Protein AF-A0A960PUN6-F1 (afdb_monomer)

Nearest PDB structures (foldseek):
  8cbb-assembly1_B  TM=8.849E-01  e=2.108E-09  Enhygromyxa salina
  8cbb-assembly1_A  TM=8.805E-01  e=2.713E-09  Enhygromyxa salina
  8cbb-assembly2_C  TM=8.949E-01  e=4.220E-09  Enhygromyxa salina
  2b81-assembly2_C  TM=8.593E-01  e=2.108E-09  Bacillus cereus
  8cbb-assembly2_D  TM=8.777E-01  e=6.565E-09  Enhygromyxa salina

Radius of gyration: 16.69 Å; Cα contacts (8 Å, |Δi|>4): 282; chains: 1; bounding box: 37×36×50 Å

Secondary structure (DSSP, 8-state):
--EE-S-EEGGGS-HHHHHHHHHHHHHHHTS-EEEEEE--S-HHHHHHHT---TTHHHHHHHHHHHHHHHHH-SEEEEE-SS-EEEEEE-SSPPSSPPPEEEE--SHHHHHHHHTSSEEEEEEE-HHHHHHHHHHHHHHHHHTT--S--EEEEEESS--SHHHHHHT-

pLDDT: mean 95.76, std 3.93, range [70.62, 98.69]

Foldseek 3Di:
DADEPLAAQQQLDDLLVVLQVQQVVLVVVVNRYAHEYELDDDCVSSVVSVGDNPPSLVSVLVSVVVSQQQQVFDWDFDDDPNDGDDIDTHDDRRPDDHFYEFEDDDLSRLLSRLQGAEYRYDEDALVSLVVSVVSSVVSVVVVVPDDHYDYHYHYPPDDDPVSVVVSD

Sequence (168 aa):
LRFFTNVFILPMRNPLMVAKSVGTASVLSGGRVALGVGMGWCEEEFDLTGGTFAKRGARADEMIEVLHELWAGGWVEHHGTHFDFPPLEMTPVPPSRIPIYVGGVSDHALRRAARNDGWISDLMSTDEAAEARIKIDGFREEQGATGDFSMVVSLNDAWTVDHFRRAQ

Structure (mmCIF, N/CA/C/O backbone):
data_AF-A0A960PUN6-F1
#
_entry.id   AF-A0A960PUN6-F1
#
loop_
_atom_site.group_PDB
_atom_site.id
_atom_site.type_symbol
_atom_site.label_atom_id
_atom_site.label_alt_id
_atom_site.label_comp_id
_atom_site.label_asym_id
_atom_site.label_entity_id
_atom_site.label_seq_id
_atom_site.pdbx_PDB_ins_code
_atom_site.Cartn_x
_atom_site.Cartn_y
_atom_site.Cartn_z
_atom_site.occupancy
_atom_site.B_iso_or_equiv
_atom_site.auth_seq_id
_atom_site.auth_comp_id
_atom_site.auth_asym_id
_atom_site.auth_atom_id
_atom_site.pdbx_PDB_model_num
ATOM 1 N N . LEU A 1 1 ? -11.469 -13.901 -9.832 1.00 92.12 1 LEU A N 1
ATOM 2 C CA . LEU A 1 1 ? -11.375 -12.447 -10.103 1.00 92.12 1 LEU A CA 1
ATOM 3 C C . LEU A 1 1 ? -11.027 -11.705 -8.816 1.00 92.12 1 LEU A C 1
ATOM 5 O O . LEU A 1 1 ? -11.754 -11.885 -7.841 1.00 92.12 1 LEU A O 1
ATOM 9 N N . ARG A 1 2 ? -9.948 -10.915 -8.815 1.00 94.81 2 ARG A N 1
ATOM 10 C CA . ARG A 1 2 ? -9.521 -10.030 -7.714 1.00 94.81 2 ARG A CA 1
ATOM 11 C C . ARG A 1 2 ? -9.528 -8.574 -8.192 1.00 94.81 2 ARG A C 1
ATOM 13 O O . ARG A 1 2 ? -9.451 -8.345 -9.395 1.00 94.81 2 ARG A O 1
ATOM 20 N N . PHE A 1 3 ? -9.621 -7.631 -7.262 1.00 96.94 3 PHE A N 1
ATOM 21 C CA . PHE A 1 3 ? -9.672 -6.193 -7.530 1.00 96.94 3 PHE A CA 1
ATOM 22 C C . PHE A 1 3 ? -8.611 -5.466 -6.709 1.00 96.94 3 PHE A C 1
ATOM 24 O O . PHE A 1 3 ? -8.375 -5.828 -5.558 1.00 96.94 3 PHE A O 1
ATOM 31 N N . PHE A 1 4 ? -8.003 -4.431 -7.279 1.00 97.56 4 PHE A N 1
ATOM 32 C CA . PHE A 1 4 ? -7.107 -3.532 -6.559 1.00 97.56 4 PHE A CA 1
ATOM 33 C C . PHE A 1 4 ? -7.086 -2.151 -7.216 1.00 97.56 4 PHE A C 1
ATOM 35 O O . PHE A 1 4 ? -7.459 -1.997 -8.379 1.00 97.56 4 PHE A O 1
ATOM 42 N N . THR A 1 5 ? -6.674 -1.142 -6.457 1.00 97.81 5 THR A N 1
ATOM 43 C CA . THR A 1 5 ? -6.462 0.229 -6.940 1.00 97.81 5 THR A CA 1
ATOM 44 C C . THR A 1 5 ? -5.081 0.376 -7.573 1.00 97.81 5 THR A C 1
ATOM 46 O O . THR A 1 5 ? -4.110 -0.107 -7.008 1.00 97.81 5 THR A O 1
ATOM 49 N N . ASN A 1 6 ? -4.961 1.081 -8.701 1.00 95.69 6 ASN A N 1
ATOM 50 C CA . ASN A 1 6 ? -3.694 1.237 -9.429 1.00 95.69 6 ASN A CA 1
ATOM 51 C C . ASN A 1 6 ? -3.439 2.706 -9.832 1.00 95.69 6 ASN A C 1
ATOM 53 O O . ASN A 1 6 ? -3.585 3.058 -10.995 1.00 95.69 6 ASN A O 1
ATOM 57 N N . VAL A 1 7 ? -3.155 3.638 -8.921 1.00 95.38 7 VAL A N 1
ATOM 58 C CA . VAL A 1 7 ? -2.955 3.509 -7.465 1.00 95.38 7 VAL A CA 1
ATOM 59 C C . VAL A 1 7 ? -3.918 4.412 -6.686 1.00 95.38 7 VAL A C 1
ATOM 61 O O . VAL A 1 7 ? -4.486 5.360 -7.220 1.00 95.38 7 VAL A O 1
ATOM 64 N N . PHE A 1 8 ? -4.084 4.137 -5.394 1.00 96.25 8 PHE A N 1
ATOM 65 C CA . PHE A 1 8 ? -4.798 4.988 -4.446 1.00 96.25 8 PHE A CA 1
ATOM 66 C C . PHE A 1 8 ? -3.808 5.895 -3.706 1.00 96.25 8 PHE A C 1
ATOM 68 O O . PHE A 1 8 ? -2.903 5.391 -3.041 1.00 96.25 8 PHE A O 1
ATOM 75 N N . ILE A 1 9 ? -3.948 7.223 -3.807 1.00 96.88 9 ILE A N 1
ATOM 76 C CA . ILE A 1 9 ? -3.024 8.148 -3.130 1.00 96.88 9 ILE A CA 1
ATOM 77 C C . ILE A 1 9 ? -3.294 8.136 -1.626 1.00 96.88 9 ILE A C 1
ATOM 79 O O . ILE A 1 9 ? -4.207 8.802 -1.141 1.00 96.88 9 ILE A O 1
ATOM 83 N N . LEU A 1 10 ? -2.518 7.328 -0.906 1.00 97.00 10 LEU A N 1
ATOM 84 C CA . LEU A 1 10 ? -2.750 6.995 0.493 1.00 97.00 10 LEU A CA 1
ATOM 85 C C . LEU A 1 10 ? -2.541 8.186 1.449 1.00 97.00 10 LEU A C 1
ATOM 87 O O . LEU A 1 10 ? -3.459 8.470 2.218 1.00 97.00 10 LEU A O 1
ATOM 91 N N . PRO A 1 11 ? -1.420 8.938 1.398 1.00 95.69 11 PRO A N 1
ATOM 92 C CA . PRO A 1 11 ? -1.133 9.967 2.405 1.00 95.69 11 PRO A CA 1
ATOM 93 C C . PRO A 1 11 ? -2.020 11.223 2.308 1.00 95.69 11 PRO A C 1
ATOM 95 O O . PRO A 1 11 ? -1.937 12.092 3.173 1.00 95.69 11 PRO A O 1
ATOM 98 N N . MET A 1 12 ? -2.887 11.317 1.294 1.00 94.19 12 MET A N 1
ATOM 99 C CA . MET A 1 12 ? -3.932 12.347 1.190 1.00 94.19 12 MET A CA 1
ATOM 100 C C . MET A 1 12 ? -5.202 12.005 1.986 1.00 94.19 12 MET A C 1
ATOM 102 O O . MET A 1 12 ? -6.186 12.738 1.931 1.00 94.19 12 MET A O 1
ATOM 106 N N . ARG A 1 13 ? -5.254 10.844 2.646 1.00 93.75 13 ARG A N 1
ATOM 107 C CA . ARG A 1 13 ? -6.496 10.275 3.186 1.00 93.75 13 ARG A CA 1
ATOM 108 C C . ARG A 1 13 ? -6.413 10.082 4.692 1.00 93.75 13 ARG A C 1
ATOM 110 O O . ARG A 1 13 ? -5.339 9.982 5.274 1.00 93.75 13 ARG A O 1
ATOM 117 N N . ASN A 1 14 ? -7.581 9.972 5.316 1.00 94.75 14 ASN A N 1
ATOM 118 C CA . ASN A 1 14 ? -7.693 9.580 6.715 1.00 94.75 14 ASN A CA 1
ATOM 119 C C . ASN A 1 14 ? -7.564 8.042 6.852 1.00 94.75 14 ASN A C 1
ATOM 121 O O . ASN A 1 14 ? -8.349 7.334 6.211 1.00 94.75 14 ASN A O 1
ATOM 125 N N . PRO A 1 15 ? -6.638 7.508 7.678 1.00 96.00 15 PRO A N 1
ATOM 126 C CA . PRO A 1 15 ? -6.419 6.063 7.806 1.00 96.00 15 PRO A CA 1
ATOM 127 C C . PRO A 1 15 ? -7.647 5.281 8.240 1.00 96.00 15 PRO A C 1
ATOM 129 O O . PRO A 1 15 ? -7.920 4.234 7.664 1.00 96.00 15 PRO A O 1
ATOM 132 N N . LEU A 1 16 ? -8.420 5.793 9.199 1.00 97.44 16 LEU A N 1
ATOM 133 C CA . LEU A 1 16 ? -9.594 5.091 9.715 1.00 97.44 16 LEU A CA 1
ATOM 134 C C . LEU A 1 16 ? -10.660 4.951 8.622 1.00 97.44 16 LEU A C 1
ATOM 136 O O . LEU A 1 16 ? -11.280 3.897 8.482 1.00 97.44 16 LEU A O 1
ATOM 140 N N . MET A 1 17 ? -10.834 5.987 7.796 1.00 97.25 17 MET A N 1
ATOM 141 C CA . MET A 1 17 ? -11.762 5.943 6.662 1.00 97.25 17 MET A CA 1
ATOM 142 C C . MET A 1 17 ? -11.296 4.975 5.571 1.00 97.25 17 MET A C 1
ATOM 144 O O . MET A 1 17 ? -12.120 4.260 4.992 1.00 97.25 17 MET A O 1
ATOM 148 N N . VAL A 1 18 ? -9.987 4.920 5.304 1.00 98.00 18 VAL A N 1
ATOM 149 C CA . VAL A 1 18 ? -9.402 3.953 4.363 1.00 98.00 18 VAL A CA 1
ATOM 150 C C . VAL A 1 18 ? -9.587 2.532 4.887 1.00 98.00 18 VAL A C 1
ATOM 152 O O . VAL A 1 18 ? -10.142 1.697 4.171 1.00 98.00 18 VAL A O 1
ATOM 155 N N . ALA A 1 19 ? -9.218 2.273 6.142 1.00 98.38 19 ALA A N 1
ATOM 156 C CA . ALA A 1 19 ? -9.361 0.973 6.783 1.00 98.38 19 ALA A CA 1
ATOM 157 C C . ALA A 1 19 ? -10.813 0.489 6.746 1.00 98.38 19 ALA A C 1
ATOM 159 O O . ALA A 1 19 ? -11.076 -0.623 6.283 1.00 98.38 19 ALA A O 1
ATOM 160 N N . LYS A 1 20 ? -11.765 1.350 7.129 1.00 98.50 20 LYS A N 1
ATOM 161 C CA . LYS A 1 20 ? -13.194 1.025 7.121 1.00 98.50 20 LYS A CA 1
ATOM 162 C C . LYS A 1 20 ? -13.693 0.685 5.719 1.00 98.50 20 LYS A C 1
ATOM 164 O O . LYS A 1 20 ? -14.400 -0.309 5.546 1.00 98.50 20 LYS A O 1
ATOM 169 N N . SER A 1 21 ? -13.328 1.487 4.720 1.00 98.31 21 SER A N 1
ATOM 170 C CA . SER A 1 21 ? -13.810 1.319 3.343 1.00 98.31 21 SER A CA 1
ATOM 171 C C . SER A 1 21 ? -13.236 0.060 2.692 1.00 98.31 21 SER A C 1
ATOM 173 O O . SER A 1 21 ? -13.981 -0.763 2.160 1.00 98.31 21 SER A O 1
ATOM 175 N N . VAL A 1 22 ? -11.917 -0.126 2.779 1.00 98.44 22 VAL A N 1
ATOM 176 C CA . VAL A 1 22 ? -11.209 -1.265 2.177 1.00 98.44 22 VAL A CA 1
ATOM 177 C C . VAL A 1 22 ? -11.534 -2.564 2.917 1.00 98.44 22 VAL A C 1
ATOM 179 O O . VAL A 1 22 ? -11.792 -3.581 2.276 1.00 98.44 22 VAL A O 1
ATOM 182 N N . GLY A 1 23 ? -11.619 -2.527 4.250 1.00 98.31 23 GLY A N 1
ATOM 183 C CA . GLY A 1 23 ? -12.015 -3.678 5.062 1.00 98.31 23 GLY A CA 1
ATOM 184 C C . GLY A 1 23 ? -13.439 -4.142 4.750 1.00 98.31 23 GLY A C 1
ATOM 185 O O . GLY A 1 23 ? -13.669 -5.324 4.491 1.00 98.31 23 GLY A O 1
ATOM 186 N N . THR A 1 24 ? -14.382 -3.200 4.640 1.00 98.62 24 THR A N 1
ATOM 187 C CA .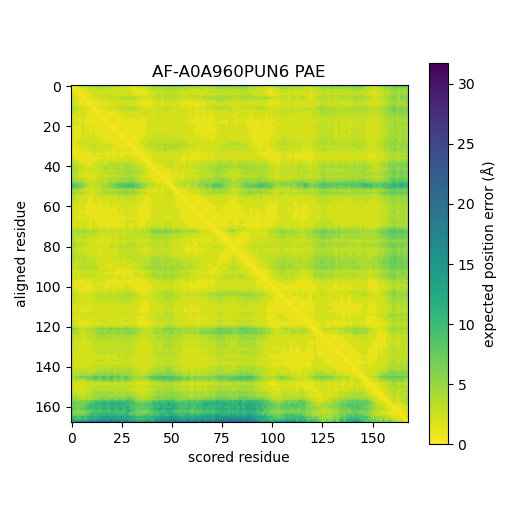 THR A 1 24 ? -15.760 -3.496 4.212 1.00 98.62 24 THR A CA 1
ATOM 188 C C . THR A 1 24 ? -15.794 -4.087 2.802 1.00 98.62 24 THR A C 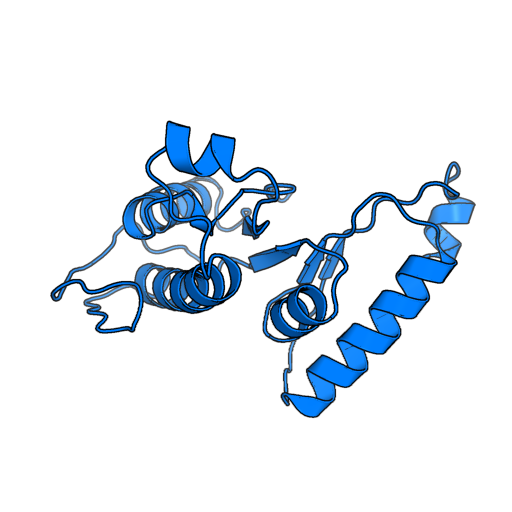1
ATOM 190 O O . THR A 1 24 ? -16.461 -5.095 2.578 1.00 98.62 24 THR A O 1
ATOM 193 N N . ALA A 1 25 ? -15.043 -3.520 1.853 1.00 98.31 25 ALA A N 1
ATOM 194 C CA . ALA A 1 25 ? -14.955 -4.056 0.495 1.00 98.31 25 ALA A CA 1
ATOM 195 C C . ALA A 1 25 ? -14.354 -5.474 0.463 1.00 98.31 25 ALA A C 1
ATOM 197 O O . ALA A 1 25 ? -14.813 -6.327 -0.302 1.00 98.31 25 ALA A O 1
ATOM 198 N N . SER A 1 26 ? -13.367 -5.763 1.317 1.00 98.50 26 SER A N 1
ATOM 199 C CA . SER A 1 26 ? -12.817 -7.111 1.477 1.00 98.50 26 SER A CA 1
ATOM 200 C C . SER A 1 26 ? -13.888 -8.090 1.960 1.00 98.50 26 SER A C 1
ATOM 202 O O . SER A 1 26 ? -14.084 -9.125 1.327 1.00 98.50 26 SER A O 1
ATOM 204 N N . VAL A 1 27 ? -14.671 -7.742 2.987 1.00 98.31 27 VAL A N 1
ATOM 205 C CA . VAL A 1 27 ? -15.771 -8.595 3.475 1.00 98.31 27 VAL A CA 1
ATOM 206 C C . VAL A 1 27 ? -16.834 -8.825 2.403 1.00 98.31 27 VAL A C 1
ATOM 208 O O . VAL A 1 27 ? -17.155 -9.972 2.099 1.00 98.31 27 VAL A O 1
ATOM 211 N N . LEU A 1 28 ? -17.333 -7.760 1.771 1.00 98.31 28 LEU A N 1
ATOM 212 C CA . LEU A 1 28 ? -18.374 -7.860 0.740 1.00 98.31 28 LEU A CA 1
ATOM 213 C C . LEU A 1 28 ? -17.917 -8.654 -0.489 1.00 98.31 28 LEU A C 1
ATOM 215 O O . LEU A 1 28 ? -18.719 -9.320 -1.140 1.00 98.31 28 LEU A O 1
ATOM 219 N N . SER A 1 29 ? -16.627 -8.589 -0.818 1.00 98.00 29 SER A N 1
ATOM 220 C CA . SER A 1 29 ? -16.058 -9.337 -1.937 1.00 98.00 29 SER A CA 1
ATOM 221 C C . SER A 1 29 ? -15.624 -10.759 -1.571 1.00 98.00 29 SER A C 1
ATOM 223 O O . SER A 1 29 ? -15.289 -11.514 -2.485 1.00 98.00 29 SER A O 1
ATOM 225 N N . GLY A 1 30 ? -15.627 -11.140 -0.291 1.00 97.62 30 GLY A N 1
ATOM 226 C CA . GLY A 1 30 ? -15.100 -12.423 0.179 1.00 97.62 30 GLY A CA 1
ATOM 227 C C . GLY A 1 30 ? -13.573 -12.525 0.077 1.00 97.62 30 GLY A C 1
ATOM 228 O O . GLY A 1 30 ? -13.059 -13.528 -0.408 1.00 97.62 30 GLY A O 1
ATOM 229 N N . GLY A 1 31 ? -12.844 -11.474 0.463 1.00 97.88 31 GLY A N 1
ATOM 230 C CA . GLY A 1 31 ? -11.375 -11.451 0.504 1.00 97.88 31 GLY A CA 1
ATOM 231 C C . GLY A 1 31 ? -10.700 -11.227 -0.852 1.00 97.88 31 GLY A C 1
ATOM 232 O O . GLY A 1 31 ? -9.555 -11.623 -1.055 1.00 97.88 31 GLY A O 1
ATOM 233 N N . ARG A 1 32 ? -11.398 -10.628 -1.827 1.00 97.75 32 ARG A N 1
ATOM 234 C CA . ARG A 1 32 ? -10.902 -10.481 -3.213 1.00 97.75 32 ARG A CA 1
ATOM 235 C C . ARG A 1 32 ? -10.358 -9.087 -3.531 1.00 97.75 32 ARG A C 1
ATOM 237 O O . ARG A 1 32 ? -10.178 -8.775 -4.708 1.00 97.75 32 ARG A O 1
ATOM 244 N N . VAL A 1 33 ? -10.106 -8.270 -2.511 1.00 97.81 33 VAL A N 1
ATOM 245 C CA . VAL A 1 33 ? -9.571 -6.908 -2.633 1.00 97.81 33 VAL A CA 1
ATOM 246 C C . VAL A 1 33 ? -8.123 -6.871 -2.150 1.00 97.81 33 VAL A C 1
ATOM 248 O O . VAL A 1 33 ? -7.814 -7.404 -1.089 1.00 97.81 33 VAL A O 1
ATOM 251 N N 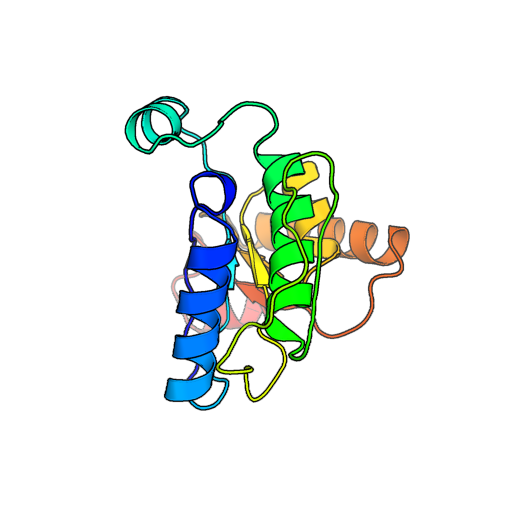. ALA A 1 34 ? -7.262 -6.216 -2.922 1.00 98.19 34 ALA A N 1
ATOM 252 C CA . ALA A 1 34 ? -5.963 -5.717 -2.487 1.00 98.19 34 ALA A CA 1
ATOM 253 C C . ALA A 1 34 ? -5.946 -4.184 -2.604 1.00 98.19 34 ALA A C 1
ATOM 255 O O . ALA A 1 34 ? -6.763 -3.594 -3.316 1.00 98.19 34 ALA A O 1
ATOM 256 N N . LEU A 1 35 ? -5.024 -3.532 -1.905 1.00 98.69 35 LEU A N 1
ATOM 257 C CA . LEU A 1 35 ? -4.896 -2.080 -1.888 1.00 98.69 35 LEU A CA 1
ATOM 258 C C . LEU A 1 35 ? -3.578 -1.672 -2.552 1.00 98.69 35 LEU A C 1
ATOM 260 O O . LEU A 1 35 ? -2.514 -1.789 -1.954 1.00 98.69 35 LEU A O 1
ATOM 264 N N . GLY A 1 36 ? -3.640 -1.180 -3.789 1.00 98.44 36 GLY A N 1
ATOM 265 C CA . GLY A 1 36 ? -2.472 -0.577 -4.428 1.00 98.44 36 GLY A CA 1
ATOM 266 C C . GLY A 1 36 ? -2.378 0.907 -4.088 1.00 98.44 36 GLY A C 1
ATOM 267 O O . GLY A 1 36 ? -3.332 1.654 -4.324 1.00 98.44 36 GLY A O 1
ATOM 268 N N . VAL A 1 37 ? -1.253 1.336 -3.522 1.00 98.56 37 VAL A N 1
ATOM 269 C CA . VAL A 1 37 ? -1.060 2.666 -2.933 1.00 98.56 37 VAL A CA 1
ATOM 270 C C . VAL A 1 37 ? 0.019 3.464 -3.647 1.00 98.56 37 VAL A C 1
ATOM 272 O O . VAL A 1 37 ? 1.055 2.935 -4.027 1.00 98.56 37 VAL A O 1
ATOM 275 N N . GLY A 1 38 ? -0.213 4.763 -3.794 1.00 97.50 38 GLY A N 1
ATOM 276 C CA . GLY A 1 38 ? 0.757 5.733 -4.292 1.00 97.50 38 GLY A CA 1
ATOM 277 C C . GLY A 1 38 ? 0.984 6.838 -3.271 1.00 97.50 38 GLY A C 1
ATOM 278 O O . GLY A 1 38 ? 0.132 7.101 -2.422 1.00 97.50 38 GLY A O 1
ATOM 279 N N . MET A 1 39 ? 2.140 7.496 -3.352 1.00 96.38 39 MET A N 1
ATOM 280 C CA . MET A 1 39 ? 2.508 8.555 -2.404 1.00 96.38 39 MET A CA 1
ATOM 281 C C . MET A 1 39 ? 2.039 9.946 -2.836 1.00 96.38 39 MET A C 1
ATOM 283 O O . MET A 1 39 ? 2.108 10.865 -2.031 1.00 96.38 39 MET A O 1
ATOM 287 N N . GLY A 1 40 ? 1.588 10.107 -4.084 1.00 94.56 40 GLY A N 1
ATOM 288 C CA . GLY A 1 40 ? 1.235 11.404 -4.663 1.00 94.56 40 GLY A CA 1
ATOM 289 C C . GLY A 1 40 ? 2.460 12.254 -5.018 1.00 94.56 40 GLY A C 1
ATOM 290 O O . GLY A 1 40 ? 3.535 12.127 -4.417 1.00 94.56 40 GLY A O 1
ATOM 291 N N . TRP A 1 41 ? 2.302 13.105 -6.029 1.00 93.38 41 TRP A N 1
ATOM 292 C CA . TRP A 1 41 ? 3.376 13.951 -6.567 1.00 93.38 41 TRP A CA 1
ATOM 293 C C . TRP A 1 41 ? 3.008 15.438 -6.631 1.00 93.38 41 TRP A C 1
ATOM 295 O O . TRP A 1 41 ? 3.913 16.262 -6.573 1.00 93.38 41 TRP A O 1
ATOM 305 N N . CYS A 1 42 ? 1.717 15.768 -6.708 1.00 94.81 42 CYS A N 1
ATOM 306 C CA . CYS A 1 42 ? 1.206 17.133 -6.785 1.00 94.81 42 CYS A CA 1
ATOM 307 C C . CYS A 1 42 ? 0.874 17.641 -5.380 1.00 94.81 42 CYS A C 1
ATOM 309 O O . CYS A 1 42 ? 0.044 17.049 -4.698 1.00 94.81 42 CYS A O 1
ATOM 311 N N . GLU A 1 43 ? 1.543 18.699 -4.929 1.00 95.88 43 GLU A N 1
ATOM 312 C CA . GLU A 1 43 ? 1.328 19.289 -3.602 1.00 95.88 43 GLU A CA 1
ATOM 313 C C . GLU A 1 43 ? -0.035 19.987 -3.519 1.00 95.88 43 GLU A C 1
ATOM 315 O O . GLU A 1 43 ? -0.751 19.845 -2.531 1.00 95.88 43 GLU A O 1
ATOM 320 N N . GLU A 1 44 ? -0.461 20.615 -4.612 1.00 96.19 44 GLU A N 1
ATOM 321 C CA . GLU A 1 44 ? -1.730 21.328 -4.721 1.00 96.19 44 GLU A CA 1
ATOM 322 C C . GLU A 1 44 ? -2.938 20.402 -4.502 1.00 96.19 44 GLU A C 1
ATOM 324 O O . GLU A 1 44 ? -3.932 20.794 -3.892 1.00 96.19 44 GLU A O 1
ATOM 329 N N . GLU A 1 45 ? -2.856 19.142 -4.943 1.00 94.38 45 GLU A N 1
ATOM 330 C CA . GLU A 1 45 ? -3.886 18.139 -4.656 1.00 94.38 45 GLU A CA 1
ATOM 331 C C . GLU A 1 45 ? -4.007 17.853 -3.151 1.00 94.38 45 GLU A C 1
ATOM 333 O O . GLU A 1 45 ? -5.118 17.673 -2.638 1.00 94.38 45 GLU A O 1
ATOM 338 N N . PHE A 1 46 ? -2.886 17.819 -2.421 1.00 95.81 46 PHE A N 1
ATOM 339 C CA . PHE A 1 46 ? -2.904 17.628 -0.968 1.00 95.81 46 PHE A CA 1
ATOM 340 C C . PHE A 1 46 ? -3.558 18.824 -0.289 1.00 95.81 46 PHE A C 1
ATOM 342 O O . PHE A 1 46 ? -4.467 18.623 0.516 1.00 95.81 46 PHE A O 1
ATOM 349 N N . ASP A 1 47 ? -3.175 20.040 -0.669 1.00 92.88 47 ASP A N 1
ATOM 350 C CA . ASP A 1 47 ? -3.743 21.267 -0.108 1.00 92.88 47 ASP A CA 1
ATOM 351 C C . ASP A 1 47 ? -5.265 21.334 -0.303 1.00 92.88 47 ASP A C 1
ATOM 353 O O . ASP A 1 47 ? -6.010 21.616 0.637 1.00 92.88 47 ASP A O 1
ATOM 357 N N . LEU A 1 48 ? -5.753 20.984 -1.499 1.00 93.50 48 LEU A N 1
ATOM 358 C CA . LEU A 1 48 ? -7.185 20.993 -1.823 1.00 93.50 48 LEU A CA 1
ATOM 359 C C . LEU A 1 48 ? -7.998 19.936 -1.064 1.00 93.50 48 LEU A C 1
ATOM 361 O O . LEU A 1 48 ? -9.205 20.096 -0.880 1.00 93.50 48 LEU A O 1
ATOM 365 N N . THR A 1 49 ? -7.361 18.845 -0.641 1.00 89.25 49 THR A N 1
ATOM 366 C CA . THR A 1 49 ? -8.019 17.729 0.057 1.00 89.25 49 THR A CA 1
ATOM 367 C C . THR A 1 49 ? -7.772 17.723 1.566 1.00 89.25 49 THR A C 1
ATOM 369 O O . THR A 1 49 ? -8.307 16.859 2.264 1.00 89.25 49 THR A O 1
ATOM 372 N N . GLY A 1 50 ? -6.996 18.683 2.080 1.00 85.62 50 GLY A N 1
ATOM 373 C CA . GLY A 1 50 ? -6.591 18.748 3.486 1.00 85.62 50 GLY A CA 1
ATOM 374 C C . GLY A 1 50 ? -5.538 17.704 3.880 1.00 85.62 50 GLY A C 1
ATOM 375 O O . GLY A 1 50 ? -5.398 17.385 5.061 1.00 85.62 50 GLY A O 1
ATOM 376 N N . GLY A 1 51 ? -4.822 17.137 2.905 1.00 87.31 51 GLY A N 1
ATOM 377 C CA . GLY A 1 51 ? -3.692 16.239 3.128 1.00 87.31 51 GLY A CA 1
ATOM 378 C C . GLY A 1 51 ? -2.405 16.986 3.501 1.00 87.31 51 GLY A C 1
ATOM 379 O O . GLY A 1 51 ? -2.317 18.204 3.4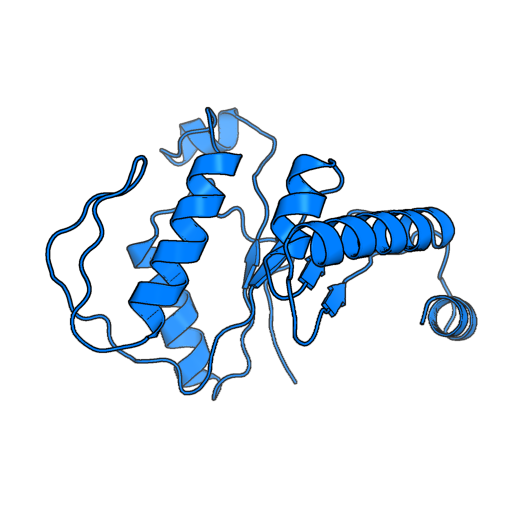19 1.00 87.31 51 GLY A O 1
ATOM 380 N N . THR A 1 52 ? -1.363 16.246 3.893 1.00 90.38 52 THR A N 1
ATOM 381 C CA . THR A 1 52 ? -0.025 16.812 4.153 1.00 90.38 52 THR A CA 1
ATOM 382 C C . THR A 1 52 ? 0.993 16.272 3.151 1.00 90.38 52 THR A C 1
ATOM 384 O O . THR A 1 52 ? 1.320 15.084 3.184 1.00 90.38 52 THR A O 1
ATOM 387 N N . PHE A 1 53 ? 1.516 17.138 2.276 1.00 94.44 53 PHE A N 1
ATOM 388 C CA . PHE A 1 53 ? 2.511 16.752 1.266 1.00 94.44 53 PHE A CA 1
ATOM 389 C C . PHE A 1 53 ? 3.904 16.504 1.866 1.00 94.44 53 PHE A C 1
ATOM 391 O O . PHE A 1 53 ? 4.615 15.555 1.500 1.00 94.44 53 PHE A O 1
ATOM 398 N N . ALA A 1 54 ? 4.297 17.331 2.837 1.00 94.06 54 ALA A N 1
ATOM 399 C CA . ALA A 1 54 ? 5.536 17.154 3.579 1.00 94.06 54 ALA A CA 1
ATOM 400 C C . ALA A 1 54 ? 5.536 15.810 4.324 1.00 94.06 54 ALA A C 1
ATOM 402 O O . ALA A 1 54 ? 4.561 15.427 4.968 1.00 94.06 54 ALA A O 1
ATOM 403 N N . LYS A 1 55 ? 6.656 15.080 4.247 1.00 94.38 55 LYS A N 1
ATOM 404 C CA . LYS A 1 55 ? 6.818 13.749 4.862 1.00 94.38 55 LYS A CA 1
ATOM 405 C C . LYS A 1 55 ? 5.770 12.710 4.417 1.00 94.38 55 LYS A C 1
ATOM 407 O O . LYS A 1 55 ? 5.640 11.685 5.075 1.00 94.38 55 LYS A O 1
ATOM 412 N N . ARG A 1 56 ? 5.072 12.907 3.288 1.00 95.62 56 ARG A N 1
ATOM 413 C CA . ARG A 1 56 ? 4.024 11.991 2.787 1.00 95.62 56 ARG A CA 1
ATOM 414 C C . ARG A 1 56 ? 4.449 10.522 2.698 1.00 95.62 56 ARG A C 1
ATOM 416 O O . ARG A 1 56 ? 3.639 9.647 2.965 1.00 95.62 56 ARG A O 1
ATOM 423 N N . GLY A 1 57 ? 5.718 10.253 2.377 1.00 96.19 57 GLY A N 1
ATOM 424 C CA . GLY A 1 57 ? 6.269 8.895 2.369 1.00 96.19 57 GLY A CA 1
ATOM 425 C C . GLY A 1 57 ? 6.283 8.256 3.760 1.00 96.19 57 GLY A C 1
ATOM 426 O O . GLY A 1 57 ? 5.731 7.179 3.927 1.00 96.19 57 GLY A O 1
ATOM 427 N N . ALA A 1 58 ? 6.840 8.952 4.757 1.00 96.56 58 ALA A N 1
ATOM 428 C CA . ALA A 1 58 ? 6.870 8.480 6.145 1.00 96.56 58 ALA A CA 1
ATOM 429 C C . ALA A 1 58 ? 5.460 8.393 6.754 1.00 96.56 58 ALA A C 1
ATOM 431 O O . ALA A 1 58 ? 5.141 7.428 7.438 1.00 96.56 58 ALA A O 1
ATOM 432 N N . ARG A 1 59 ? 4.579 9.351 6.426 1.00 96.69 59 ARG A N 1
ATOM 433 C CA . ARG A 1 59 ? 3.154 9.273 6.782 1.00 96.69 59 ARG A CA 1
ATOM 434 C C . ARG A 1 59 ? 2.512 8.016 6.210 1.00 96.69 59 ARG A C 1
ATOM 436 O O . ARG A 1 59 ? 1.784 7.351 6.924 1.00 96.69 59 ARG A O 1
ATOM 443 N N . ALA A 1 60 ? 2.763 7.691 4.944 1.00 97.56 60 ALA A N 1
ATOM 444 C CA . ALA A 1 60 ? 2.206 6.497 4.322 1.00 97.56 60 ALA A CA 1
ATOM 445 C C . ALA A 1 60 ? 2.772 5.196 4.911 1.00 97.56 60 ALA A C 1
ATOM 447 O O . ALA A 1 60 ? 2.020 4.234 5.006 1.00 97.56 60 ALA A O 1
ATOM 448 N N . ASP A 1 61 ? 4.048 5.174 5.313 1.00 98.06 61 ASP A N 1
ATOM 449 C CA . ASP A 1 61 ? 4.650 4.034 6.020 1.00 98.06 61 ASP A CA 1
ATOM 450 C C . ASP A 1 61 ? 3.882 3.730 7.315 1.00 98.06 61 ASP A C 1
ATOM 452 O O . ASP A 1 61 ? 3.336 2.640 7.458 1.00 98.06 61 ASP A O 1
ATOM 456 N N . GLU A 1 62 ? 3.731 4.726 8.194 1.00 98.38 62 GLU A N 1
ATOM 457 C CA . GLU A 1 62 ? 2.963 4.586 9.443 1.00 98.38 62 GLU A CA 1
ATOM 458 C C . GLU A 1 62 ? 1.481 4.278 9.166 1.00 98.38 62 GLU A C 1
ATOM 460 O O . GLU A 1 62 ? 0.842 3.486 9.852 1.00 98.38 62 GLU A O 1
ATOM 465 N N . MET A 1 63 ? 0.919 4.853 8.098 1.00 98.19 63 MET A N 1
ATOM 466 C CA . MET A 1 63 ? -0.464 4.592 7.708 1.00 98.19 63 MET A CA 1
ATOM 467 C C . MET A 1 63 ? -0.682 3.124 7.328 1.00 98.19 63 MET A C 1
ATOM 469 O O . MET A 1 63 ? -1.719 2.571 7.672 1.00 98.19 63 MET A O 1
ATOM 473 N N . ILE A 1 64 ? 0.263 2.485 6.631 1.00 98.44 64 ILE A N 1
ATOM 474 C CA . ILE A 1 64 ? 0.190 1.060 6.272 1.00 98.44 64 ILE A CA 1
ATOM 475 C C . ILE A 1 64 ? 0.178 0.175 7.527 1.00 98.44 64 ILE A C 1
ATOM 477 O O . ILE A 1 64 ? -0.601 -0.778 7.585 1.00 98.44 64 ILE A O 1
ATOM 481 N N . GLU A 1 65 ? 0.982 0.512 8.537 1.00 98.12 65 GLU A N 1
ATOM 482 C CA . GLU A 1 65 ? 1.000 -0.181 9.833 1.00 98.12 65 GLU A CA 1
ATOM 483 C C . GLU A 1 65 ? -0.370 -0.079 10.519 1.00 98.12 65 GLU A C 1
ATOM 485 O O . GLU A 1 65 ? -0.994 -1.102 10.810 1.00 98.12 65 GLU A O 1
ATOM 490 N N . VAL A 1 66 ? -0.908 1.142 10.629 1.00 98.50 66 VAL A N 1
ATOM 491 C CA . VAL A 1 66 ? -2.251 1.409 11.171 1.00 98.50 66 VAL A CA 1
ATOM 492 C C . VAL A 1 66 ? -3.336 0.629 10.422 1.00 98.50 66 VAL A C 1
ATOM 494 O O . VAL A 1 66 ? -4.258 0.094 11.035 1.00 98.50 66 VAL A O 1
ATOM 497 N N . LEU A 1 67 ? -3.264 0.540 9.089 1.00 98.62 67 LEU A N 1
ATOM 498 C CA . LEU A 1 67 ? -4.237 -0.233 8.311 1.00 98.62 67 LEU A CA 1
ATOM 499 C C . LEU A 1 67 ? -4.202 -1.722 8.682 1.00 98.62 67 LEU A C 1
ATOM 501 O O . LEU A 1 67 ? -5.259 -2.334 8.836 1.00 98.62 67 LEU A O 1
ATOM 505 N N . HIS A 1 68 ? -3.010 -2.303 8.838 1.00 97.94 68 HIS A N 1
ATOM 506 C CA . HIS A 1 68 ? -2.869 -3.699 9.246 1.00 97.94 68 HIS A CA 1
ATOM 507 C C . HIS A 1 68 ? -3.397 -3.951 10.663 1.00 97.94 68 HIS A C 1
ATOM 509 O O . HIS A 1 68 ? -4.093 -4.947 10.861 1.00 97.94 68 HIS A O 1
ATOM 515 N N . GLU A 1 69 ? -3.143 -3.043 11.608 1.00 97.75 69 GLU A N 1
ATOM 516 C CA . GLU A 1 69 ? -3.695 -3.103 12.970 1.00 97.75 69 GLU A CA 1
ATOM 517 C C . GLU A 1 69 ? -5.229 -3.058 12.951 1.00 97.75 69 GLU A C 1
ATOM 519 O O . GLU A 1 69 ? -5.893 -3.948 13.480 1.00 97.75 69 GLU A O 1
ATOM 524 N N . LEU A 1 70 ? -5.812 -2.077 12.254 1.00 98.38 70 LEU A N 1
ATOM 525 C CA . LEU A 1 70 ? -7.265 -1.896 12.173 1.00 98.38 70 LEU A CA 1
ATOM 526 C C . LEU A 1 70 ? -7.987 -3.071 11.491 1.00 98.38 70 LEU A C 1
ATOM 528 O O . LEU A 1 70 ? -9.163 -3.315 11.762 1.00 98.38 70 LEU A O 1
ATOM 532 N N . TRP A 1 71 ? -7.314 -3.807 10.605 1.00 98.25 71 TRP A N 1
ATOM 533 C CA . TRP A 1 71 ? -7.874 -4.995 9.953 1.00 98.25 71 TRP A CA 1
ATOM 534 C C . TRP A 1 71 ? -7.665 -6.298 10.727 1.00 98.25 71 TRP A C 1
ATOM 536 O O . TRP A 1 71 ? -8.272 -7.302 10.353 1.00 98.25 71 TRP A O 1
ATOM 546 N N . ALA A 1 72 ? -6.846 -6.312 11.781 1.00 96.44 72 ALA A N 1
ATOM 547 C CA . ALA A 1 72 ? -6.593 -7.515 12.575 1.00 96.44 72 ALA A CA 1
ATOM 548 C C . ALA A 1 72 ? -7.821 -7.956 13.398 1.00 96.44 72 ALA A C 1
ATOM 550 O O . ALA A 1 72 ? -7.959 -9.139 13.716 1.00 96.44 72 ALA A O 1
ATOM 551 N N . GLY A 1 73 ? -8.736 -7.022 13.682 1.00 94.31 73 GLY A N 1
ATOM 552 C CA . GLY A 1 73 ? -9.902 -7.228 14.538 1.00 94.31 73 GLY A CA 1
ATOM 553 C C . GLY A 1 73 ? -9.587 -7.075 16.029 1.00 94.31 73 GLY A C 1
ATOM 554 O O . GLY A 1 73 ? -8.431 -7.082 16.442 1.00 94.31 73 GLY A O 1
ATOM 555 N N . GLY A 1 74 ? -10.636 -6.934 16.843 1.00 96.62 74 GLY A N 1
ATOM 556 C CA . GLY A 1 74 ? -10.509 -6.629 18.268 1.00 96.62 74 GLY A CA 1
ATOM 557 C C . GLY A 1 74 ? -10.169 -5.161 18.548 1.00 96.62 74 GLY A C 1
ATOM 558 O O . GLY A 1 74 ? -10.285 -4.297 17.677 1.00 96.62 74 GLY A O 1
ATOM 559 N N . TRP A 1 75 ? -9.787 -4.885 19.797 1.00 97.88 75 TRP A N 1
ATOM 560 C CA . TRP A 1 75 ? -9.421 -3.545 20.256 1.00 97.88 75 TRP A CA 1
ATOM 561 C C . TRP A 1 75 ? -7.989 -3.196 19.858 1.00 97.88 75 TRP A C 1
ATOM 563 O O . TRP A 1 75 ? -7.065 -3.952 20.153 1.00 97.88 75 TRP A O 1
ATOM 573 N N . VAL A 1 76 ? -7.817 -2.028 19.244 1.00 97.56 76 VAL A N 1
ATOM 574 C CA . VAL A 1 76 ? -6.525 -1.467 18.847 1.00 97.56 76 VAL A CA 1
ATOM 575 C C . VAL A 1 76 ? -6.449 0.010 19.221 1.00 97.56 76 VAL A C 1
ATOM 577 O O . VAL A 1 76 ? -7.446 0.730 19.176 1.00 97.56 76 VAL A O 1
ATOM 580 N N . GLU A 1 77 ? -5.257 0.464 19.576 1.00 9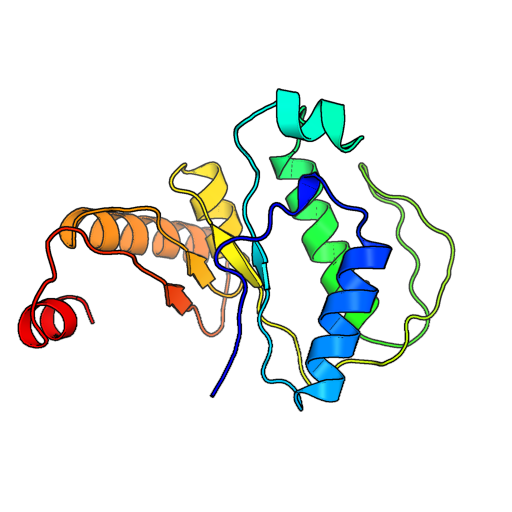7.94 77 GLU A N 1
ATOM 581 C CA . GLU A 1 77 ? -4.892 1.870 19.761 1.00 97.94 77 GLU A CA 1
ATOM 582 C C . GLU A 1 77 ? -3.569 2.109 19.034 1.00 97.94 77 GLU A C 1
ATOM 584 O O . GLU A 1 77 ? -2.812 1.161 18.817 1.00 97.94 77 GLU A O 1
ATOM 589 N N . HIS A 1 78 ? -3.287 3.351 18.650 1.00 98.38 78 HIS A N 1
ATOM 590 C CA . HIS A 1 78 ? -2.038 3.685 17.975 1.00 98.38 78 HIS A CA 1
ATOM 591 C C . HIS A 1 78 ? -1.543 5.047 18.443 1.00 98.38 78 HIS A C 1
ATOM 593 O O . HIS A 1 78 ? -2.304 6.013 18.451 1.00 98.38 78 HIS A O 1
ATOM 599 N N . HIS A 1 79 ? -0.258 5.123 18.780 1.00 98.12 79 HIS A N 1
ATOM 600 C CA . HIS A 1 79 ? 0.411 6.342 19.231 1.00 98.12 79 HIS A CA 1
ATOM 601 C C . HIS A 1 79 ? 1.737 6.493 18.479 1.00 98.12 79 HIS A C 1
ATOM 603 O O . HIS A 1 79 ? 2.804 6.117 18.970 1.00 98.12 79 HIS A O 1
ATOM 609 N N . GLY A 1 80 ? 1.643 6.990 17.248 1.00 97.50 80 GLY A N 1
ATOM 610 C CA . GLY A 1 80 ? 2.750 7.135 16.314 1.00 97.50 80 GLY A CA 1
ATOM 611 C C . GLY A 1 80 ? 3.210 8.581 16.138 1.00 97.50 80 GLY A C 1
ATOM 612 O O . GLY A 1 80 ? 2.838 9.495 16.876 1.00 97.50 80 GLY A O 1
ATOM 613 N N . THR A 1 81 ? 4.066 8.807 15.140 1.00 97.12 81 THR A N 1
ATOM 614 C CA . THR A 1 81 ? 4.575 10.153 14.826 1.00 97.12 81 THR A CA 1
ATOM 615 C C . THR A 1 81 ? 3.558 10.968 14.027 1.00 97.12 81 THR A C 1
ATOM 617 O O . THR A 1 81 ? 3.559 12.202 14.067 1.00 97.12 81 THR A O 1
ATOM 620 N N . HIS A 1 82 ? 2.717 10.296 13.247 1.00 96.31 82 HIS A N 1
ATOM 621 C CA . HIS A 1 82 ? 1.800 10.903 12.293 1.00 96.31 82 HIS A CA 1
ATOM 622 C C . HIS A 1 82 ? 0.330 10.689 12.635 1.00 96.31 82 HIS A C 1
ATOM 624 O O . HIS A 1 82 ? -0.492 11.520 12.224 1.00 96.31 82 HIS A O 1
ATOM 630 N N . PHE A 1 83 ? 0.012 9.626 13.369 1.00 96.75 83 PHE A N 1
ATOM 631 C CA . PHE A 1 83 ? -1.331 9.262 13.783 1.00 96.75 83 PHE A CA 1
ATOM 632 C C . PHE A 1 83 ? -1.366 8.923 15.272 1.00 96.75 83 PHE A C 1
ATOM 634 O O . PHE A 1 83 ? -0.463 8.295 15.814 1.00 96.75 83 PHE A O 1
ATOM 641 N N . ASP A 1 84 ? -2.440 9.350 15.922 1.00 97.69 84 ASP A N 1
ATOM 642 C CA . ASP A 1 84 ? -2.697 9.108 17.335 1.00 97.69 84 ASP A CA 1
ATOM 643 C C . ASP A 1 84 ? -4.205 8.915 17.501 1.00 97.69 84 ASP A C 1
ATOM 645 O O . ASP A 1 84 ? -4.992 9.783 17.099 1.00 97.69 84 ASP A O 1
ATOM 649 N N . PHE A 1 85 ? -4.621 7.756 18.008 1.00 97.81 85 PHE A N 1
ATOM 650 C CA . PHE A 1 85 ? -6.014 7.503 18.344 1.00 97.81 85 PHE A CA 1
ATOM 651 C C . PHE A 1 85 ? -6.150 6.595 19.574 1.00 97.81 85 PHE A C 1
ATOM 653 O O . PHE A 1 85 ? -5.362 5.663 19.749 1.00 97.81 85 PHE A O 1
ATOM 660 N N . PRO A 1 86 ? -7.176 6.836 20.415 1.00 98.00 86 PRO A N 1
ATOM 661 C CA . PRO A 1 86 ? -7.446 6.015 21.592 1.00 98.00 86 PRO A CA 1
ATOM 662 C C . PRO A 1 86 ? -7.985 4.629 21.200 1.00 98.00 86 PRO A C 1
ATOM 664 O O . PRO A 1 86 ? -8.426 4.456 20.060 1.00 98.00 86 PRO A O 1
ATOM 667 N N . PRO A 1 87 ? -8.061 3.674 22.147 1.00 98.12 87 PRO A N 1
ATOM 668 C CA . PRO A 1 87 ? -8.621 2.350 21.904 1.00 98.12 87 PRO A CA 1
ATOM 669 C C . PRO A 1 87 ? -9.955 2.377 21.161 1.00 98.12 87 PRO A C 1
ATOM 671 O O . PRO A 1 87 ? -10.922 3.015 21.591 1.00 98.12 87 PRO A O 1
ATOM 674 N N . LEU A 1 88 ? -10.015 1.636 20.061 1.00 97.75 88 LEU A N 1
ATOM 675 C CA . LEU A 1 88 ? -11.216 1.425 19.266 1.00 97.75 88 LEU A CA 1
ATOM 676 C C . LEU A 1 88 ? -11.251 0.003 18.711 1.00 97.75 88 LEU A C 1
ATOM 678 O O . LEU A 1 88 ? -10.228 -0.663 18.597 1.00 97.75 88 LEU A O 1
ATOM 682 N N . GLU A 1 89 ? -12.435 -0.445 18.311 1.00 97.44 89 GLU A N 1
ATOM 683 C CA . GLU A 1 89 ? -12.610 -1.681 17.553 1.00 97.44 89 GLU A CA 1
ATOM 684 C C . GLU A 1 89 ? -13.180 -1.352 16.171 1.00 97.44 89 GLU A C 1
ATOM 686 O O . GLU A 1 89 ? -14.161 -0.609 16.041 1.00 97.44 89 GLU A O 1
ATOM 691 N N . MET A 1 90 ? -12.573 -1.916 15.123 1.00 97.38 90 MET A N 1
ATOM 692 C CA . MET A 1 90 ? -13.048 -1.748 13.754 1.00 97.38 90 MET A CA 1
ATOM 693 C C . MET A 1 90 ? -13.686 -3.030 13.226 1.00 97.38 90 MET A C 1
ATOM 695 O O . MET A 1 90 ? -13.054 -4.069 13.073 1.00 97.38 90 MET A O 1
ATOM 699 N N . THR A 1 91 ? -14.961 -2.917 12.864 1.00 96.56 91 THR A N 1
ATOM 700 C CA . THR A 1 91 ? -15.713 -3.948 12.142 1.00 96.56 91 THR A CA 1
ATOM 701 C C . THR A 1 91 ? -16.170 -3.403 10.785 1.00 96.56 91 THR A C 1
ATOM 703 O O . THR A 1 91 ? -16.300 -2.187 10.636 1.00 96.56 91 THR A O 1
ATOM 706 N N . PRO A 1 92 ? -16.455 -4.237 9.773 1.00 97.00 92 PRO A N 1
ATOM 707 C CA . PRO A 1 92 ? -16.271 -5.685 9.762 1.00 97.00 92 PRO A CA 1
ATOM 708 C C . PRO A 1 92 ? -14.787 -6.069 9.647 1.00 97.00 92 PRO A C 1
ATOM 710 O O . PRO A 1 92 ? -14.014 -5.371 8.993 1.00 97.00 92 PRO A O 1
ATOM 713 N N . VAL A 1 93 ? -14.412 -7.193 10.261 1.00 98.06 93 VAL A N 1
ATOM 714 C CA . VAL A 1 93 ? -13.055 -7.746 10.156 1.00 98.06 93 VAL A CA 1
ATOM 715 C C . VAL A 1 93 ? -12.916 -8.464 8.807 1.00 98.06 93 VAL A C 1
ATOM 717 O O . VAL A 1 93 ? -13.754 -9.317 8.495 1.00 98.06 93 VAL A O 1
ATOM 720 N N . PRO A 1 94 ? -11.908 -8.130 7.980 1.00 98.19 94 PRO A N 1
ATOM 721 C CA . PRO A 1 94 ? -11.640 -8.833 6.729 1.00 98.19 94 PRO A CA 1
ATOM 722 C C . PRO A 1 94 ? -11.497 -10.352 6.922 1.00 98.19 94 PRO A C 1
ATOM 724 O O . PRO A 1 94 ? -10.843 -10.784 7.867 1.00 98.19 94 PRO A O 1
ATOM 727 N N . PRO A 1 95 ? -12.043 -11.190 6.018 1.00 97.44 95 PRO A N 1
ATOM 728 C CA . PRO A 1 95 ? -11.958 -12.651 6.144 1.00 97.44 95 PRO A CA 1
ATOM 729 C C . PRO A 1 95 ? -10.539 -13.203 5.925 1.00 97.44 95 PRO A C 1
ATOM 731 O O . PRO A 1 95 ? -10.273 -14.368 6.207 1.00 97.44 95 PRO A O 1
ATOM 734 N N . SER A 1 96 ? -9.635 -12.387 5.382 1.00 96.12 96 SER A N 1
ATOM 735 C CA . SER A 1 96 ? -8.225 -12.696 5.164 1.00 96.12 96 SER A CA 1
ATOM 736 C C . SER A 1 96 ? -7.411 -11.404 5.155 1.00 96.12 96 SER A C 1
ATOM 738 O O . SER A 1 96 ? -7.960 -10.324 4.912 1.00 96.12 96 SER A O 1
ATOM 740 N N . ARG A 1 97 ? -6.089 -11.519 5.339 1.00 95.88 97 ARG A N 1
ATOM 741 C CA . ARG A 1 97 ? -5.166 -10.385 5.195 1.00 95.88 97 ARG A CA 1
ATOM 742 C C . ARG A 1 97 ? -5.347 -9.720 3.825 1.00 95.88 97 ARG A C 1
ATOM 744 O O . ARG A 1 97 ? -5.406 -10.407 2.806 1.00 95.88 97 ARG A O 1
ATOM 751 N N . ILE A 1 98 ? -5.439 -8.392 3.823 1.00 98.19 98 ILE A N 1
ATOM 752 C CA . ILE A 1 98 ? -5.568 -7.570 2.615 1.00 98.19 98 ILE A CA 1
ATOM 753 C C . ILE A 1 98 ? -4.156 -7.239 2.114 1.00 98.19 98 ILE A C 1
ATOM 755 O O . ILE A 1 98 ? -3.420 -6.581 2.852 1.00 98.19 98 ILE A O 1
ATOM 759 N N . PRO A 1 99 ? -3.756 -7.676 0.903 1.00 98.06 99 PRO A N 1
ATOM 760 C CA . PRO A 1 99 ? -2.444 -7.344 0.357 1.00 98.06 99 PRO A CA 1
ATOM 761 C C . PRO A 1 99 ? -2.324 -5.851 0.044 1.00 98.06 99 PRO A C 1
ATOM 763 O O . PRO A 1 99 ? -3.279 -5.252 -0.462 1.00 98.06 99 PRO A O 1
ATOM 766 N N . ILE A 1 100 ? -1.148 -5.274 0.284 1.00 98.62 100 ILE A N 1
ATOM 767 C CA . ILE A 1 100 ? -0.817 -3.893 -0.072 1.00 98.62 100 ILE A CA 1
ATOM 768 C C . ILE A 1 100 ? 0.289 -3.883 -1.128 1.00 98.62 100 ILE A C 1
ATOM 770 O O . ILE A 1 100 ? 1.382 -4.406 -0.914 1.00 98.62 100 ILE A O 1
ATOM 774 N N . TYR A 1 101 ? 0.011 -3.253 -2.269 1.00 98.62 101 TYR A N 1
ATOM 775 C CA . TYR A 1 101 ? 0.975 -3.075 -3.356 1.00 98.62 101 TYR A CA 1
ATOM 776 C C . TYR A 1 101 ? 1.429 -1.623 -3.404 1.00 98.62 101 TYR A C 1
ATOM 778 O O . TYR A 1 101 ? 0.604 -0.715 -3.418 1.00 98.62 101 TYR A O 1
ATOM 786 N N . VAL A 1 102 ? 2.731 -1.377 -3.432 1.00 98.62 102 VAL A N 1
ATOM 787 C CA . VAL A 1 102 ? 3.272 -0.017 -3.334 1.00 98.62 102 VAL A CA 1
ATOM 788 C C . VAL A 1 102 ? 3.731 0.457 -4.704 1.00 98.62 102 VAL A C 1
ATOM 790 O O . VAL A 1 102 ? 4.554 -0.185 -5.349 1.00 98.62 102 VAL A O 1
ATOM 793 N N . GLY A 1 103 ? 3.212 1.598 -5.140 1.00 97.88 103 GLY A N 1
ATOM 794 C CA . GLY A 1 103 ? 3.600 2.253 -6.379 1.00 97.88 103 GLY A CA 1
ATOM 795 C C . GLY A 1 103 ? 4.747 3.245 -6.215 1.00 97.88 103 GLY A C 1
ATOM 796 O O . GLY A 1 103 ? 4.886 3.907 -5.180 1.00 97.88 103 GLY A O 1
ATOM 797 N N . GLY A 1 104 ? 5.527 3.394 -7.283 1.00 95.69 104 GLY A N 1
ATOM 798 C CA . GLY A 1 104 ? 6.584 4.398 -7.412 1.00 95.69 104 GLY A CA 1
ATOM 799 C C . GLY A 1 104 ? 7.933 3.796 -7.797 1.00 95.69 104 GLY A C 1
ATOM 800 O O . GLY A 1 104 ? 8.194 2.624 -7.552 1.00 95.69 104 GLY A O 1
ATOM 801 N N . VAL A 1 105 ? 8.796 4.613 -8.401 1.00 95.00 105 VAL A N 1
ATOM 802 C CA . VAL A 1 105 ? 10.039 4.148 -9.053 1.00 95.00 105 VAL A CA 1
ATOM 803 C C . VAL A 1 105 ? 11.327 4.612 -8.364 1.00 95.00 105 VAL A C 1
ATOM 805 O O . VAL A 1 105 ? 12.416 4.211 -8.756 1.00 95.00 105 VAL A O 1
ATOM 808 N N . SER A 1 106 ? 11.234 5.456 -7.333 1.00 95.38 106 SER A N 1
ATOM 809 C CA . SER A 1 106 ? 12.409 5.889 -6.566 1.00 95.38 106 SER A CA 1
ATOM 810 C C . SER A 1 106 ? 12.887 4.802 -5.605 1.00 95.38 106 SER A C 1
ATOM 812 O O . SER A 1 106 ? 12.080 4.012 -5.118 1.00 95.38 106 SER A O 1
ATOM 814 N N . ASP A 1 107 ? 14.165 4.820 -5.220 1.00 96.94 107 ASP A N 1
ATOM 815 C CA . ASP A 1 107 ? 14.713 3.870 -4.240 1.00 96.94 107 ASP A CA 1
ATOM 816 C C . ASP A 1 107 ? 13.920 3.852 -2.924 1.00 96.94 107 ASP A C 1
ATOM 818 O O . ASP A 1 107 ? 13.700 2.793 -2.343 1.00 96.94 107 ASP A O 1
ATOM 822 N N . HIS A 1 108 ? 13.411 5.001 -2.467 1.00 96.12 108 HIS A N 1
ATOM 823 C CA . HIS A 1 108 ? 12.532 5.056 -1.296 1.00 96.12 108 HIS A CA 1
ATOM 824 C C . HIS A 1 108 ? 11.200 4.322 -1.512 1.00 96.12 108 HIS A C 1
ATOM 826 O O . HIS A 1 108 ? 10.695 3.692 -0.584 1.00 96.12 108 HIS A O 1
ATOM 832 N N . ALA A 1 109 ? 10.612 4.407 -2.709 1.00 96.69 109 ALA A N 1
ATOM 833 C CA . ALA A 1 109 ? 9.390 3.683 -3.045 1.00 96.69 109 ALA A CA 1
ATOM 834 C C . ALA A 1 109 ? 9.653 2.178 -3.189 1.00 96.69 109 ALA A C 1
ATOM 836 O O . ALA A 1 109 ? 8.905 1.386 -2.625 1.00 96.69 109 ALA A O 1
ATOM 837 N N . LEU A 1 110 ? 10.750 1.789 -3.846 1.00 98.19 110 LEU A N 1
ATOM 838 C CA . LEU A 1 110 ? 11.155 0.389 -3.995 1.00 98.19 110 LEU A CA 1
ATOM 839 C C . LEU A 1 110 ? 11.476 -0.255 -2.637 1.00 98.19 110 LEU A C 1
ATOM 841 O O . LEU A 1 110 ? 11.015 -1.358 -2.354 1.00 98.19 110 LEU A O 1
ATOM 845 N N . ARG A 1 111 ? 12.181 0.457 -1.746 1.00 98.06 111 ARG A N 1
ATOM 846 C CA . ARG A 1 111 ? 12.436 0.005 -0.365 1.00 98.06 111 ARG A CA 1
ATOM 847 C C . ARG A 1 111 ? 11.153 -0.161 0.446 1.00 98.06 111 ARG A C 1
ATOM 849 O O . ARG A 1 111 ? 11.099 -1.062 1.277 1.00 98.06 111 ARG A O 1
ATOM 856 N N . ARG A 1 112 ? 10.141 0.688 0.227 1.00 97.69 112 ARG A N 1
ATOM 857 C CA . ARG A 1 112 ? 8.812 0.551 0.848 1.00 97.69 112 ARG A CA 1
ATOM 858 C C . ARG A 1 112 ? 8.060 -0.643 0.271 1.00 97.69 112 ARG A C 1
ATOM 860 O O . ARG A 1 112 ? 7.494 -1.417 1.035 1.00 97.69 112 ARG A O 1
ATOM 867 N N . ALA A 1 113 ? 8.082 -0.817 -1.049 1.00 98.31 113 ALA A N 1
ATOM 868 C CA . ALA A 1 113 ? 7.475 -1.966 -1.708 1.00 98.31 113 ALA A CA 1
ATOM 869 C C . ALA A 1 113 ? 8.066 -3.276 -1.184 1.00 98.31 113 ALA A C 1
ATOM 871 O O . ALA A 1 113 ? 7.309 -4.161 -0.812 1.00 98.31 113 ALA A O 1
ATOM 872 N N . ALA A 1 114 ? 9.391 -3.355 -1.033 1.00 98.25 114 ALA A N 1
ATOM 873 C CA . ALA A 1 114 ? 10.089 -4.524 -0.501 1.00 98.25 114 ALA A CA 1
ATOM 874 C C . ALA A 1 114 ? 9.569 -5.000 0.874 1.00 98.25 114 ALA A C 1
ATOM 876 O O . ALA A 1 114 ? 9.550 -6.203 1.117 1.00 98.25 114 ALA A O 1
ATOM 877 N N . ARG A 1 115 ? 9.067 -4.100 1.733 1.00 96.69 115 ARG A N 1
ATOM 878 C CA . ARG A 1 115 ? 8.468 -4.443 3.045 1.00 96.69 115 ARG A CA 1
ATOM 879 C C . ARG A 1 115 ? 7.024 -4.945 2.969 1.00 96.69 115 ARG A C 1
ATOM 881 O O . ARG A 1 115 ? 6.483 -5.388 3.975 1.00 96.69 115 ARG A O 1
ATOM 888 N N . ASN A 1 116 ? 6.393 -4.815 1.808 1.00 97.62 116 ASN A N 1
ATOM 889 C CA . ASN A 1 116 ? 4.978 -5.077 1.577 1.00 97.62 116 ASN A CA 1
ATOM 890 C C . ASN A 1 116 ? 4.793 -6.246 0.589 1.00 97.62 116 ASN A C 1
ATOM 892 O O . ASN A 1 116 ? 5.712 -7.029 0.335 1.00 97.62 116 ASN A O 1
ATOM 896 N N . ASP A 1 117 ? 3.582 -6.385 0.047 1.00 98.06 117 ASP A N 1
ATOM 897 C CA . ASP A 1 117 ? 3.155 -7.564 -0.718 1.00 98.06 117 ASP A CA 1
ATOM 898 C C . ASP A 1 117 ? 3.410 -7.462 -2.216 1.00 98.06 117 ASP A C 1
ATOM 900 O O . ASP A 1 117 ? 3.171 -8.410 -2.968 1.00 98.06 117 ASP A O 1
ATOM 904 N N . GLY A 1 118 ? 3.829 -6.293 -2.685 1.00 98.06 118 GLY A N 1
ATOM 905 C CA . GLY A 1 118 ? 4.058 -6.091 -4.098 1.00 98.06 118 GLY A CA 1
ATOM 906 C C . GLY A 1 118 ? 4.447 -4.679 -4.472 1.00 98.06 118 GLY A C 1
ATOM 907 O O . GLY A 1 118 ? 4.400 -3.743 -3.667 1.00 98.06 118 GLY A O 1
ATOM 908 N N . TRP A 1 119 ? 4.789 -4.545 -5.743 1.00 98.50 119 TRP A N 1
ATOM 909 C CA . TRP A 1 119 ? 5.165 -3.299 -6.378 1.00 98.50 119 TRP A CA 1
ATOM 910 C C . TRP A 1 119 ? 4.292 -3.019 -7.599 1.00 98.50 119 TRP A C 1
ATOM 912 O O . TRP A 1 119 ? 3.941 -3.930 -8.351 1.00 98.50 119 TRP A O 1
ATOM 922 N N . ILE A 1 120 ? 3.959 -1.743 -7.778 1.00 98.38 120 ILE A N 1
ATOM 923 C CA . ILE A 1 120 ? 3.264 -1.215 -8.949 1.00 98.38 120 ILE A CA 1
ATOM 924 C C . ILE A 1 120 ? 4.219 -0.280 -9.693 1.00 98.38 120 ILE A C 1
ATOM 926 O O . ILE A 1 120 ? 4.685 0.722 -9.140 1.00 98.38 120 ILE A O 1
ATOM 930 N N . SER A 1 121 ? 4.482 -0.594 -10.955 1.00 96.38 121 SER A N 1
ATOM 931 C CA . SER A 1 121 ? 5.325 0.229 -11.813 1.00 96.38 121 SER A CA 1
ATOM 932 C C . SER A 1 121 ? 4.572 1.449 -12.361 1.00 96.38 121 SER A C 1
ATOM 934 O O . SER A 1 121 ? 3.341 1.475 -12.410 1.00 96.38 121 SER A O 1
ATOM 936 N N . ASP A 1 122 ? 5.325 2.442 -12.831 1.00 92.50 122 ASP A N 1
ATOM 937 C CA . ASP A 1 122 ? 4.832 3.375 -13.853 1.00 92.50 122 ASP A CA 1
ATOM 938 C C . ASP A 1 122 ? 5.022 2.752 -15.253 1.00 92.50 122 ASP A C 1
ATOM 940 O O . ASP A 1 122 ? 5.425 1.590 -15.370 1.00 92.50 122 ASP A O 1
ATOM 944 N N . LEU A 1 123 ? 4.744 3.497 -16.318 1.00 93.88 123 LEU A N 1
ATOM 945 C CA . LEU A 1 123 ? 5.053 3.087 -17.680 1.00 93.88 123 LEU A CA 1
ATOM 946 C C . LEU A 1 123 ? 6.573 2.945 -17.874 1.00 93.88 123 LEU A C 1
ATOM 948 O O . LEU A 1 123 ? 7.304 3.929 -17.775 1.00 93.88 123 LEU A O 1
ATOM 952 N N . MET A 1 124 ? 7.041 1.736 -18.182 1.00 94.75 124 MET A N 1
ATOM 953 C CA . MET A 1 124 ? 8.468 1.434 -18.365 1.00 94.75 124 MET A CA 1
ATOM 954 C C . MET A 1 124 ? 8.697 0.313 -19.381 1.00 94.75 124 MET A C 1
ATOM 956 O O . MET A 1 124 ? 7.750 -0.343 -19.809 1.00 94.75 124 MET A O 1
ATOM 960 N N . SER A 1 125 ? 9.943 0.109 -19.788 1.00 95.38 125 SER A N 1
ATOM 961 C CA . SER A 1 125 ? 10.359 -1.025 -20.617 1.00 95.38 125 SER A CA 1
ATOM 962 C C . SER A 1 125 ? 10.483 -2.317 -19.805 1.00 95.38 125 SER A C 1
ATOM 964 O O . SER A 1 125 ? 10.506 -2.311 -18.570 1.00 95.38 125 SER A O 1
ATOM 966 N N . THR A 1 126 ? 10.589 -3.444 -20.507 1.00 94.62 126 THR A N 1
ATOM 967 C CA . THR A 1 126 ? 10.796 -4.759 -19.889 1.00 94.62 126 THR A CA 1
ATOM 968 C C . THR A 1 126 ? 12.134 -4.821 -19.145 1.00 94.62 126 THR A C 1
ATOM 970 O O . THR A 1 126 ? 12.195 -5.368 -18.043 1.00 94.62 126 THR A O 1
ATOM 973 N N . ASP A 1 127 ? 13.182 -4.204 -19.695 1.00 94.44 127 ASP A N 1
ATOM 974 C CA . ASP A 1 127 ? 14.509 -4.167 -19.072 1.00 94.44 127 ASP A CA 1
ATOM 975 C C . ASP A 1 127 ? 14.503 -3.327 -17.783 1.00 94.44 127 ASP A C 1
ATOM 977 O O . ASP A 1 127 ? 14.984 -3.782 -16.746 1.00 94.44 127 ASP A O 1
ATOM 981 N N . GLU A 1 128 ? 13.870 -2.149 -17.790 1.00 95.75 128 GLU A N 1
ATOM 982 C CA . GLU A 1 128 ? 13.718 -1.320 -16.582 1.00 95.75 128 GLU A CA 1
ATOM 983 C C . GLU A 1 128 ? 12.925 -2.044 -15.481 1.00 95.75 128 GLU A C 1
ATOM 985 O O . GLU A 1 128 ? 13.253 -1.941 -14.296 1.00 95.75 128 GLU A O 1
ATOM 990 N N . ALA A 1 129 ? 11.899 -2.816 -15.854 1.00 95.56 129 ALA A N 1
ATOM 991 C CA . ALA A 1 129 ? 11.143 -3.630 -14.906 1.00 95.56 129 ALA A CA 1
ATOM 992 C C . ALA A 1 129 ? 12.001 -4.751 -14.291 1.00 95.56 129 ALA A C 1
ATOM 994 O O . ALA A 1 129 ? 11.895 -5.018 -13.089 1.00 95.56 129 ALA A O 1
ATOM 995 N N . ALA A 1 130 ? 12.875 -5.378 -15.084 1.00 94.62 130 ALA A N 1
ATOM 996 C CA . ALA A 1 130 ? 13.829 -6.374 -14.601 1.00 94.62 130 ALA A CA 1
ATOM 997 C C . ALA A 1 130 ? 14.876 -5.753 -13.657 1.00 94.62 130 ALA A C 1
ATOM 999 O O . ALA A 1 130 ? 15.178 -6.317 -12.603 1.00 94.62 130 ALA A O 1
ATOM 1000 N N . GLU A 1 131 ? 15.378 -4.556 -13.964 1.00 96.19 131 GLU A N 1
ATOM 1001 C CA . GLU A 1 131 ? 16.274 -3.816 -13.069 1.00 96.19 131 GLU A CA 1
ATOM 1002 C C . GLU A 1 131 ? 15.593 -3.453 -11.742 1.00 96.19 131 GLU A C 1
ATOM 1004 O O . GLU A 1 131 ? 16.176 -3.622 -10.666 1.00 96.19 131 GLU A O 1
ATOM 1009 N N . ALA A 1 132 ? 14.340 -2.989 -11.793 1.00 97.06 132 ALA A N 1
ATOM 1010 C CA . ALA A 1 132 ? 13.555 -2.702 -10.598 1.00 97.06 132 ALA A CA 1
ATOM 1011 C C . ALA A 1 132 ? 13.337 -3.965 -9.752 1.00 97.06 132 ALA A C 1
ATOM 1013 O O . ALA A 1 132 ? 13.472 -3.904 -8.528 1.00 97.06 132 ALA A O 1
ATOM 1014 N N . ARG A 1 133 ? 13.076 -5.116 -10.389 1.00 96.75 133 ARG A N 1
ATOM 1015 C CA . ARG A 1 133 ? 12.970 -6.413 -9.708 1.00 96.75 133 ARG A CA 1
ATOM 1016 C C . ARG A 1 133 ? 14.244 -6.747 -8.933 1.00 96.75 133 ARG A C 1
ATOM 1018 O O . ARG A 1 133 ? 14.149 -7.068 -7.752 1.00 96.75 133 ARG A O 1
ATOM 1025 N N . ILE A 1 134 ? 15.414 -6.618 -9.559 1.00 97.62 134 ILE A N 1
ATOM 1026 C CA . ILE A 1 134 ? 16.709 -6.887 -8.909 1.00 97.62 134 ILE A CA 1
ATOM 1027 C C . ILE A 1 134 ? 16.907 -5.973 -7.691 1.00 97.62 134 ILE A C 1
ATOM 1029 O O . ILE A 1 134 ? 17.298 -6.438 -6.620 1.00 97.62 134 ILE A O 1
ATOM 1033 N N . LYS A 1 135 ? 16.602 -4.676 -7.821 1.00 98.12 135 LYS A N 1
ATOM 1034 C CA . LYS A 1 135 ? 16.710 -3.723 -6.703 1.00 98.12 135 LYS A CA 1
ATOM 1035 C C . LYS A 1 135 ? 15.765 -4.065 -5.554 1.00 98.12 135 LYS A C 1
ATOM 1037 O O . LYS A 1 135 ? 16.176 -4.032 -4.396 1.00 98.12 135 LYS A O 1
ATOM 1042 N N . ILE A 1 136 ? 14.506 -4.378 -5.863 1.00 98.31 136 ILE A N 1
ATOM 1043 C CA . ILE A 1 136 ? 13.514 -4.762 -4.855 1.00 98.31 136 ILE A CA 1
ATOM 1044 C C . ILE A 1 136 ? 13.975 -6.018 -4.119 1.00 98.31 136 ILE A C 1
ATOM 1046 O O . ILE A 1 136 ? 13.890 -6.042 -2.897 1.00 98.31 136 ILE A O 1
ATOM 1050 N N . ASP A 1 137 ? 14.498 -7.018 -4.827 1.00 98.06 137 ASP A N 1
ATOM 1051 C CA . ASP A 1 137 ? 15.004 -8.245 -4.208 1.00 98.06 137 ASP A CA 1
ATOM 1052 C C . ASP A 1 137 ? 16.151 -7.973 -3.245 1.00 98.06 137 ASP A C 1
ATOM 1054 O O . ASP A 1 137 ? 16.091 -8.418 -2.100 1.00 98.06 137 ASP A O 1
ATOM 1058 N N . GLY A 1 138 ? 17.123 -7.152 -3.650 1.00 98.31 138 GLY A N 1
ATOM 1059 C CA . GLY A 1 138 ? 18.189 -6.712 -2.750 1.00 98.31 138 GLY A CA 1
ATOM 1060 C C . GLY A 1 138 ? 17.638 -6.026 -1.496 1.00 98.31 138 GLY A C 1
ATOM 1061 O O . GLY A 1 138 ? 18.044 -6.337 -0.380 1.00 98.31 138 GLY A O 1
ATOM 1062 N N . PHE A 1 139 ? 16.637 -5.150 -1.640 1.00 98.56 139 PHE A N 1
ATOM 1063 C CA . PHE A 1 139 ? 15.989 -4.525 -0.483 1.00 98.56 139 PHE A CA 1
ATOM 1064 C C . PHE A 1 139 ? 15.195 -5.513 0.374 1.00 98.56 139 PHE A C 1
ATOM 1066 O O . PHE A 1 139 ? 15.173 -5.349 1.593 1.00 98.56 139 PHE A O 1
ATOM 1073 N N . ARG A 1 140 ? 14.553 -6.524 -0.221 1.00 98.19 140 ARG A N 1
ATOM 1074 C CA . ARG A 1 140 ? 13.844 -7.576 0.522 1.00 98.19 140 ARG A CA 1
ATOM 1075 C C . ARG A 1 140 ? 14.821 -8.400 1.349 1.00 98.19 140 ARG A C 1
ATOM 1077 O O . ARG A 1 140 ? 14.552 -8.632 2.525 1.00 98.19 140 ARG A O 1
ATOM 1084 N N . GLU A 1 141 ? 15.961 -8.773 0.773 1.00 98.19 141 GLU A N 1
ATOM 1085 C CA . GLU A 1 141 ? 17.037 -9.481 1.472 1.00 98.19 141 GLU A CA 1
ATOM 1086 C C . GLU A 1 141 ? 17.609 -8.646 2.624 1.00 98.19 141 GLU A C 1
ATOM 1088 O O . GLU A 1 141 ? 17.639 -9.118 3.760 1.00 98.19 141 GLU A O 1
ATOM 1093 N N . GLU A 1 142 ? 17.975 -7.383 2.370 1.00 98.06 142 GLU A N 1
ATOM 1094 C CA . GLU A 1 142 ? 1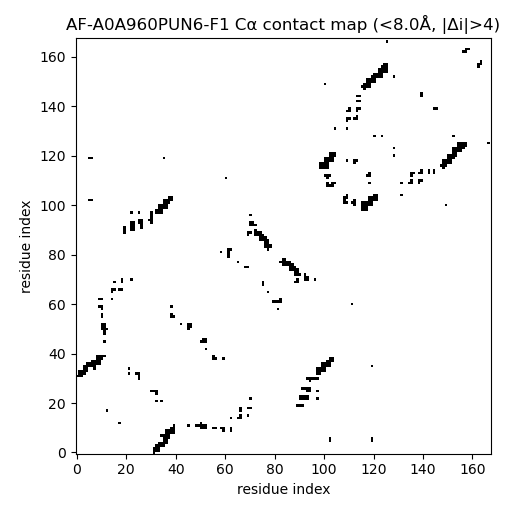8.475 -6.449 3.393 1.00 98.06 142 GLU A CA 1
ATOM 1095 C C . GLU A 1 142 ? 17.508 -6.295 4.579 1.00 98.06 142 GLU A C 1
ATOM 1097 O O . GLU A 1 142 ? 17.930 -6.093 5.717 1.00 98.06 142 GLU A O 1
ATOM 1102 N N . GLN A 1 143 ? 16.203 -6.362 4.312 1.00 97.19 143 GLN A N 1
ATOM 1103 C CA . GLN A 1 143 ? 15.144 -6.172 5.303 1.00 97.19 143 GLN A CA 1
ATOM 1104 C C . GLN A 1 143 ? 14.678 -7.481 5.954 1.00 97.19 143 GLN A C 1
ATOM 1106 O O . GLN A 1 143 ? 13.846 -7.435 6.859 1.00 97.19 143 GLN A O 1
ATOM 1111 N N . GLY A 1 144 ? 15.163 -8.639 5.494 1.00 97.19 144 GLY A N 1
ATOM 1112 C CA . GLY A 1 144 ? 14.664 -9.947 5.926 1.00 97.19 144 GLY A CA 1
ATOM 1113 C C . GLY A 1 144 ? 13.194 -10.193 5.562 1.00 97.19 144 GLY A C 1
ATOM 1114 O O . GLY A 1 144 ? 12.512 -10.960 6.244 1.00 97.19 144 GLY A O 1
ATOM 1115 N N . ALA A 1 145 ? 12.681 -9.530 4.521 1.00 95.00 145 ALA A N 1
ATOM 1116 C CA . ALA A 1 145 ? 11.299 -9.671 4.083 1.00 95.00 145 ALA A CA 1
ATOM 1117 C C . ALA A 1 145 ? 11.082 -11.046 3.434 1.00 95.00 145 ALA A C 1
ATOM 1119 O O . ALA A 1 145 ? 11.777 -11.433 2.495 1.00 95.00 145 ALA A O 1
ATOM 1120 N N . THR A 1 146 ? 10.085 -11.779 3.924 1.00 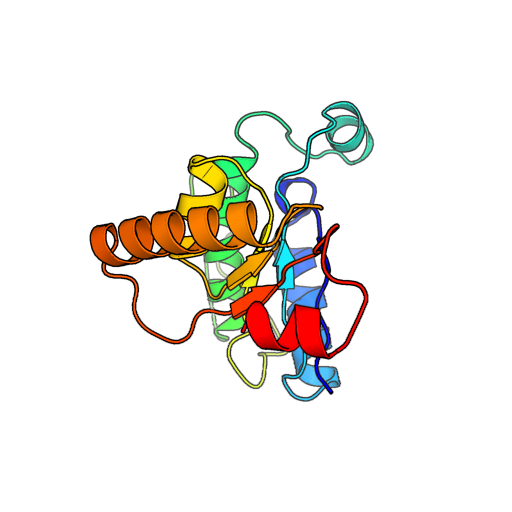90.75 146 THR A N 1
ATOM 1121 C CA . THR A 1 146 ? 9.733 -13.121 3.442 1.00 90.75 146 THR A CA 1
ATOM 1122 C C . THR A 1 146 ? 8.300 -13.151 2.911 1.00 90.75 146 THR A C 1
ATOM 1124 O O . THR A 1 146 ? 7.54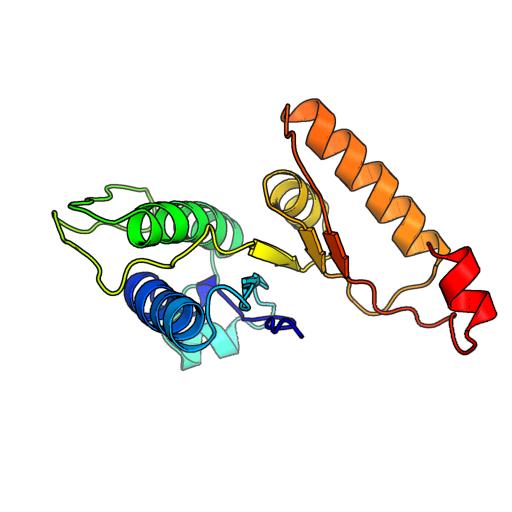8 -12.188 3.059 1.00 90.75 146 THR A O 1
ATOM 1127 N N . GLY A 1 147 ? 7.922 -14.250 2.258 1.00 91.94 147 GLY A N 1
ATOM 1128 C CA . GLY A 1 147 ? 6.590 -14.432 1.681 1.00 91.94 147 GLY A CA 1
ATOM 1129 C C . GLY A 1 147 ? 6.466 -13.959 0.233 1.00 91.94 147 GLY A C 1
ATOM 1130 O O . GLY A 1 147 ? 7.430 -13.482 -0.377 1.00 91.94 147 GLY A O 1
ATOM 1131 N N . ASP A 1 148 ? 5.262 -14.136 -0.307 1.00 94.00 148 ASP A N 1
ATOM 1132 C CA . ASP A 1 148 ? 4.942 -13.852 -1.704 1.00 94.00 148 ASP A CA 1
ATOM 1133 C C . ASP A 1 148 ? 5.084 -12.360 -2.028 1.00 94.00 148 ASP A C 1
ATOM 1135 O O . ASP A 1 148 ? 4.800 -11.490 -1.203 1.00 94.00 148 ASP A O 1
ATOM 1139 N N . PHE A 1 149 ? 5.497 -12.066 -3.261 1.00 97.56 149 PHE A N 1
ATOM 1140 C CA . PHE A 1 149 ? 5.658 -10.702 -3.749 1.00 97.56 149 PHE A CA 1
ATOM 1141 C C . PHE A 1 149 ? 5.102 -10.560 -5.164 1.00 97.56 149 PHE A C 1
ATOM 1143 O O . PHE A 1 149 ? 5.512 -11.279 -6.075 1.00 97.56 149 PHE A O 1
ATOM 1150 N N . SER A 1 150 ? 4.166 -9.631 -5.352 1.00 96.75 150 SER A N 1
ATOM 1151 C CA . SER A 1 150 ? 3.502 -9.395 -6.637 1.00 96.75 150 SER A CA 1
ATOM 1152 C C . SER A 1 150 ? 4.133 -8.231 -7.399 1.00 96.75 150 SER A C 1
ATOM 1154 O O . SER A 1 150 ? 4.305 -7.147 -6.851 1.00 96.75 150 SER A O 1
ATOM 1156 N N . MET A 1 151 ? 4.409 -8.433 -8.686 1.00 95.62 151 MET A N 1
ATOM 1157 C CA . MET A 1 151 ? 4.845 -7.378 -9.605 1.00 95.62 151 MET A CA 1
ATOM 1158 C C . MET A 1 151 ? 3.679 -7.007 -10.522 1.00 95.62 151 MET A C 1
ATOM 1160 O O . MET A 1 151 ? 3.200 -7.843 -11.288 1.00 95.62 151 MET A O 1
ATOM 1164 N N . VAL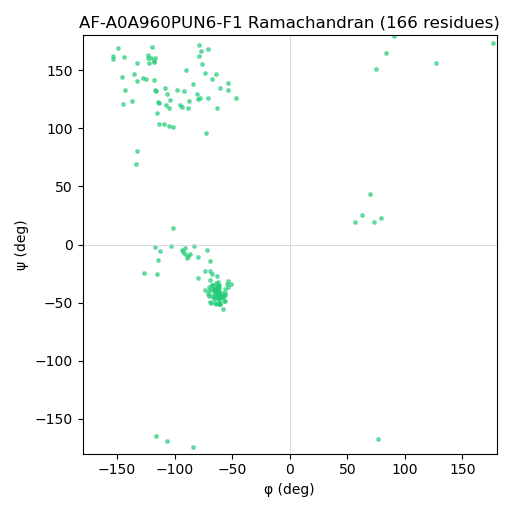 A 1 152 ? 3.212 -5.763 -10.445 1.00 95.94 152 VAL A N 1
ATOM 1165 C CA . VAL A 1 152 ? 2.207 -5.208 -11.358 1.00 95.94 152 VAL A CA 1
ATOM 1166 C C . VAL A 1 152 ? 2.912 -4.196 -12.249 1.00 95.94 152 VAL A C 1
ATOM 1168 O O . VAL A 1 152 ? 3.237 -3.097 -11.804 1.00 95.94 152 VAL A O 1
ATOM 1171 N N . VAL A 1 153 ? 3.174 -4.581 -13.499 1.00 94.88 153 VAL A N 1
ATOM 1172 C CA . VAL A 1 153 ? 4.019 -3.801 -14.410 1.00 94.88 153 VAL A CA 1
ATOM 1173 C C . VAL A 1 153 ? 3.230 -3.326 -15.627 1.00 94.88 153 VAL A C 1
ATOM 1175 O O . VAL A 1 153 ? 2.520 -4.106 -16.261 1.00 94.88 153 VAL A O 1
ATOM 1178 N N . SER A 1 154 ? 3.376 -2.044 -15.957 1.00 93.25 154 SER A N 1
ATOM 1179 C CA . SER A 1 154 ? 2.864 -1.426 -17.182 1.00 93.25 154 SER A CA 1
ATOM 1180 C C . SER A 1 154 ? 4.003 -1.275 -18.191 1.00 93.25 154 SER A C 1
ATOM 1182 O O . SER A 1 154 ? 4.822 -0.365 -18.076 1.00 93.25 154 SER A O 1
ATOM 1184 N N . LEU A 1 155 ? 4.059 -2.184 -19.167 1.00 94.69 155 LEU A N 1
ATOM 1185 C CA . LEU A 1 155 ? 5.143 -2.258 -20.150 1.00 94.69 155 LEU A CA 1
ATOM 1186 C C . LEU A 1 155 ? 4.834 -1.441 -21.414 1.00 94.69 155 LEU A C 1
ATOM 1188 O O . LEU A 1 155 ? 3.759 -1.587 -21.995 1.00 94.69 155 LEU A O 1
ATOM 1192 N N . ASN A 1 156 ? 5.782 -0.616 -21.865 1.00 94.56 156 ASN A N 1
ATOM 1193 C CA . ASN A 1 156 ? 5.676 0.180 -23.099 1.00 94.56 156 ASN A CA 1
ATOM 1194 C C . ASN A 1 156 ? 6.275 -0.506 -24.346 1.00 94.56 156 ASN A C 1
ATOM 1196 O O . ASN A 1 156 ? 6.138 0.003 -25.458 1.00 94.56 156 ASN A O 1
ATOM 1200 N N . ASP A 1 157 ? 6.906 -1.667 -24.179 1.00 94.19 157 ASP A N 1
ATOM 1201 C CA . ASP A 1 157 ? 7.535 -2.468 -25.236 1.00 94.19 157 ASP A CA 1
ATOM 1202 C C . ASP A 1 157 ? 6.885 -3.860 -25.411 1.00 94.19 157 ASP A C 1
ATOM 1204 O O . ASP A 1 157 ? 7.208 -4.608 -26.346 1.00 94.19 157 ASP A O 1
ATOM 1208 N N . ALA A 1 158 ? 5.887 -4.192 -24.584 1.00 91.00 158 ALA A N 1
ATOM 1209 C CA . ALA A 1 158 ? 5.125 -5.434 -24.659 1.00 91.00 158 ALA A CA 1
ATOM 1210 C C . ALA A 1 158 ? 3.723 -5.231 -25.253 1.00 91.00 158 ALA A C 1
ATOM 1212 O O . ALA A 1 158 ? 2.787 -4.807 -24.583 1.00 91.00 158 ALA A O 1
ATOM 1213 N N . TRP A 1 159 ? 3.566 -5.594 -26.529 1.00 90.44 159 TRP A N 1
ATOM 1214 C CA . TRP A 1 159 ? 2.319 -5.400 -27.287 1.00 90.44 159 TRP A CA 1
ATOM 1215 C C . TRP A 1 159 ? 1.643 -6.715 -27.689 1.00 90.44 159 TRP A C 1
ATOM 1217 O O . TRP A 1 159 ? 0.490 -6.727 -28.115 1.00 90.44 159 TRP A O 1
ATOM 1227 N N . THR A 1 160 ? 2.361 -7.833 -27.574 1.00 91.75 160 THR A N 1
ATOM 1228 C CA . THR A 1 160 ? 1.893 -9.169 -27.956 1.00 91.75 160 THR A CA 1
ATOM 1229 C C . THR A 1 160 ? 1.980 -10.122 -26.771 1.00 91.75 160 THR A C 1
ATOM 1231 O O . THR A 1 160 ? 2.748 -9.899 -25.834 1.00 91.75 160 THR A O 1
ATOM 1234 N N . VAL A 1 161 ? 1.231 -11.228 -26.827 1.00 87.81 161 VAL A N 1
ATOM 1235 C CA . VAL A 1 161 ? 1.277 -12.275 -25.792 1.00 87.81 161 VAL A CA 1
ATOM 1236 C C . VAL A 1 161 ? 2.701 -12.802 -25.596 1.00 87.81 161 VAL A C 1
ATOM 1238 O O . VAL A 1 161 ? 3.111 -13.037 -24.464 1.00 87.81 161 VAL A O 1
ATOM 1241 N N . ASP A 1 162 ? 3.479 -12.941 -26.670 1.00 87.94 162 ASP A N 1
ATOM 1242 C CA . ASP A 1 162 ? 4.860 -13.420 -26.579 1.00 87.94 162 ASP A CA 1
ATOM 1243 C C . ASP A 1 162 ? 5.790 -12.407 -25.910 1.00 87.94 162 ASP A C 1
ATOM 1245 O O . ASP A 1 162 ? 6.719 -12.805 -25.211 1.00 87.94 162 ASP A O 1
ATOM 1249 N N . HIS A 1 163 ? 5.531 -11.102 -26.047 1.00 88.06 163 HIS A N 1
ATOM 1250 C CA . HIS A 1 163 ? 6.288 -10.103 -25.293 1.00 88.06 163 HIS A CA 1
ATOM 1251 C C . HIS A 1 163 ? 6.012 -10.240 -23.793 1.00 88.06 163 HIS A C 1
ATOM 1253 O O . HIS A 1 163 ? 6.958 -10.304 -23.016 1.00 88.06 163 HIS A O 1
ATOM 1259 N N . PHE A 1 164 ? 4.743 -10.392 -23.395 1.00 84.06 164 PHE A N 1
ATOM 1260 C CA . PHE A 1 164 ? 4.384 -10.599 -21.989 1.00 84.06 164 PHE A CA 1
ATOM 1261 C C . PHE A 1 164 ? 4.915 -11.918 -21.422 1.00 84.06 164 PHE A C 1
ATOM 1263 O O . PHE A 1 164 ? 5.319 -11.951 -20.268 1.00 84.06 164 PHE A O 1
ATOM 1270 N N . ARG A 1 165 ? 4.967 -12.995 -22.217 1.00 84.12 165 ARG A N 1
ATOM 1271 C CA . ARG A 1 165 ? 5.572 -14.271 -21.792 1.00 84.12 165 ARG A CA 1
ATOM 1272 C C . ARG A 1 165 ? 7.069 -14.156 -21.513 1.00 84.12 165 ARG A C 1
ATOM 1274 O O . ARG A 1 165 ? 7.556 -14.869 -20.653 1.00 84.12 165 ARG A O 1
ATOM 1281 N N . ARG A 1 166 ? 7.793 -13.293 -22.236 1.00 79.25 166 ARG A N 1
ATOM 1282 C CA . ARG A 1 166 ? 9.222 -13.033 -21.978 1.00 79.25 166 ARG A CA 1
ATOM 1283 C C . ARG A 1 166 ? 9.463 -12.202 -20.718 1.00 79.25 166 ARG A C 1
ATOM 1285 O O . ARG A 1 166 ? 10.565 -12.244 -20.193 1.00 79.25 166 ARG A O 1
ATOM 1292 N N . ALA A 1 167 ? 8.461 -11.443 -20.280 1.00 77.50 167 ALA A N 1
ATOM 1293 C CA . ALA A 1 167 ? 8.527 -10.597 -19.092 1.00 77.50 167 ALA A CA 1
ATOM 1294 C C . ALA A 1 167 ? 8.068 -11.307 -17.797 1.00 77.50 167 ALA A C 1
ATOM 1296 O O . ALA A 1 167 ? 8.086 -10.682 -16.738 1.00 77.50 167 ALA A O 1
ATOM 1297 N N . GLN A 1 168 ? 7.616 -12.568 -17.884 1.00 70.62 168 GLN A N 1
ATOM 1298 C CA . GLN A 1 168 ? 7.277 -13.433 -16.740 1.00 70.62 168 GLN A CA 1
ATOM 1299 C C . GLN A 1 168 ? 8.498 -14.213 -16.264 1.00 70.62 168 GLN A C 1
ATOM 1301 O O . GLN A 1 168 ? 8.617 -14.372 -15.030 1.00 70.62 168 GLN A O 1
#

Solvent-accessible surface area (backbone atoms only — not comparable to full-atom values): 9326 Å² total; per-residue (Å²): 134,73,47,66,43,94,61,38,57,47,36,51,54,59,56,69,61,50,37,50,52,53,27,40,49,13,46,78,57,70,49,31,41,37,47,20,31,26,61,72,86,61,56,68,61,18,62,77,62,73,25,53,60,77,64,18,63,64,46,34,54,57,41,52,54,53,38,54,56,51,47,69,42,62,78,44,63,47,85,60,97,82,51,72,49,73,79,44,68,48,74,64,52,32,82,48,91,66,47,41,27,30,34,49,87,48,70,73,34,33,51,52,14,29,76,46,37,11,34,30,55,62,86,35,44,65,66,59,51,52,54,50,49,55,52,28,50,53,40,14,61,77,66,69,51,76,81,75,72,44,82,48,76,42,54,78,74,48,87,47,74,69,45,52,62,73,71,109

Mean predicted aligned error: 3.17 Å